Protein AF-A0A4Y2QZX9-F1 (afdb_monomer)

Organism: Araneus ventricosus (NCBI:txid182803)

Nearest PDB structures (foldseek):
  4zm8-assembly2_D  TM=4.250E-01  e=2.830E+00  Ixodes scapularis
  3qrd-assembly3_A-2  TM=2.961E-01  e=1.313E+00  Homo sapiens
  4zm8-assembly2_C  TM=2.478E-01  e=4.723E+00  Ixodes scapularis

Mean predicted aligned error: 15.15 Å

Structure (mmCIF, N/CA/C/O backbone):
data_AF-A0A4Y2QZX9-F1
#
_entry.id   AF-A0A4Y2QZX9-F1
#
loop_
_atom_site.group_PDB
_atom_site.id
_atom_site.type_symbol
_atom_site.label_atom_id
_atom_site.label_alt_id
_atom_site.label_comp_id
_atom_site.label_asym_id
_atom_site.label_entity_id
_atom_site.label_seq_id
_atom_site.pdbx_PDB_ins_code
_atom_site.Cartn_x
_atom_site.Cartn_y
_atom_site.Cartn_z
_atom_site.occupancy
_atom_site.B_iso_or_equiv
_atom_site.auth_seq_id
_atom_site.auth_comp_id
_atom_site.auth_asym_id
_atom_site.auth_atom_id
_atom_site.pdbx_PDB_model_num
ATOM 1 N N . MET A 1 1 ? -1.159 10.372 12.263 1.00 34.66 1 MET A N 1
ATOM 2 C CA . MET A 1 1 ? -0.799 8.984 11.913 1.00 34.66 1 MET A CA 1
ATOM 3 C C . MET A 1 1 ? 0.582 9.082 11.306 1.00 34.66 1 MET A C 1
ATOM 5 O O . MET A 1 1 ? 0.730 9.866 10.383 1.00 34.66 1 MET A O 1
ATOM 9 N N . CYS A 1 2 ? 1.586 8.447 11.901 1.00 48.59 2 CYS A N 1
ATOM 10 C CA . CYS A 1 2 ? 2.947 8.436 11.364 1.00 48.59 2 CYS A CA 1
ATOM 11 C C . CYS A 1 2 ? 3.195 7.030 10.838 1.00 48.59 2 CYS A C 1
ATOM 13 O O . CYS A 1 2 ? 3.068 6.084 11.614 1.00 48.59 2 CYS A O 1
ATOM 15 N N . GLY A 1 3 ? 3.491 6.921 9.543 1.00 52.56 3 GLY A N 1
ATOM 16 C CA . GLY A 1 3 ? 4.151 5.744 8.991 1.00 52.56 3 GLY A CA 1
ATOM 17 C C . GLY A 1 3 ? 5.563 5.635 9.561 1.00 52.56 3 GLY A C 1
ATOM 18 O O . GLY A 1 3 ? 6.109 6.620 10.071 1.00 52.56 3 GLY A O 1
ATOM 19 N N . GLU A 1 4 ? 6.115 4.431 9.516 1.00 61.88 4 GLU A N 1
ATOM 20 C CA . GLU A 1 4 ? 7.462 4.073 9.962 1.00 61.88 4 GLU A CA 1
ATOM 21 C C . GLU A 1 4 ? 8.517 4.756 9.074 1.00 61.88 4 GLU A C 1
ATOM 23 O O . GLU A 1 4 ? 9.177 4.139 8.256 1.00 61.88 4 GLU A O 1
ATOM 28 N N . ALA A 1 5 ? 8.647 6.076 9.193 1.00 59.78 5 ALA A N 1
ATOM 29 C CA . ALA A 1 5 ? 9.661 6.867 8.497 1.00 59.78 5 ALA A CA 1
ATOM 30 C C . ALA A 1 5 ? 10.994 6.905 9.265 1.00 59.78 5 ALA A C 1
ATOM 32 O O . ALA A 1 5 ? 11.881 7.688 8.936 1.00 59.78 5 ALA A O 1
ATOM 33 N N . ALA A 1 6 ? 11.113 6.122 10.337 1.00 59.81 6 ALA A N 1
ATOM 34 C CA . ALA A 1 6 ? 12.291 6.111 11.179 1.00 59.81 6 ALA A CA 1
ATOM 35 C C . ALA A 1 6 ? 13.171 4.924 10.785 1.00 59.81 6 ALA A C 1
ATOM 37 O O . ALA A 1 6 ? 12.849 3.790 11.122 1.00 59.81 6 ALA A O 1
ATOM 38 N N . ASP A 1 7 ? 14.285 5.257 10.130 1.00 64.88 7 ASP A N 1
ATOM 39 C CA . ASP A 1 7 ? 15.471 4.417 9.919 1.00 64.88 7 ASP A CA 1
ATOM 40 C C . ASP A 1 7 ? 15.516 3.602 8.614 1.00 64.88 7 ASP A C 1
ATOM 42 O O . ASP A 1 7 ? 15.680 2.385 8.612 1.00 64.88 7 ASP A O 1
ATOM 46 N N . VAL A 1 8 ? 15.400 4.290 7.471 1.00 73.00 8 VAL A N 1
ATOM 47 C CA . VAL A 1 8 ? 15.762 3.709 6.168 1.00 73.00 8 VAL A CA 1
ATOM 48 C C . VAL A 1 8 ? 17.070 4.335 5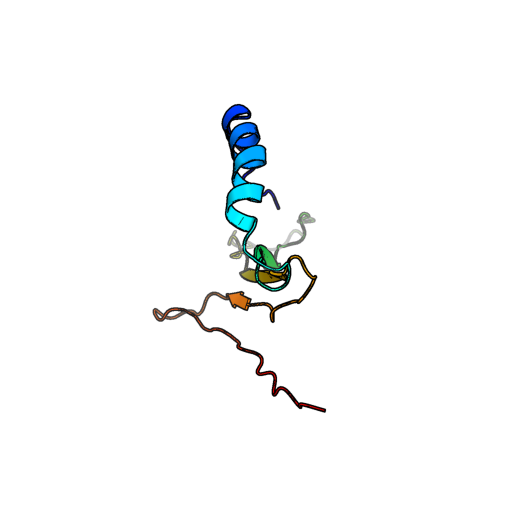.688 1.00 73.00 8 VAL A C 1
ATOM 50 O O . VAL A 1 8 ? 17.164 5.555 5.553 1.00 73.00 8 VAL A O 1
ATOM 53 N N . ASP A 1 9 ? 18.074 3.494 5.440 1.00 84.94 9 ASP A N 1
ATOM 54 C CA . ASP A 1 9 ? 19.362 3.886 4.863 1.00 84.94 9 ASP A CA 1
ATOM 55 C C . ASP A 1 9 ? 19.152 4.469 3.449 1.00 84.94 9 ASP A C 1
ATOM 57 O O . ASP A 1 9 ? 18.580 3.789 2.590 1.00 84.94 9 ASP A O 1
ATOM 61 N N . PRO A 1 10 ? 19.591 5.711 3.170 1.00 84.81 10 PRO A N 1
ATOM 62 C CA . PRO A 1 10 ? 19.462 6.313 1.845 1.00 84.81 10 PRO A CA 1
ATOM 63 C C . PRO A 1 10 ? 20.095 5.478 0.727 1.00 84.81 10 PRO A C 1
ATOM 65 O O . PRO A 1 10 ? 19.531 5.415 -0.363 1.00 84.81 10 PRO A O 1
ATOM 68 N N . SER A 1 11 ? 21.209 4.793 1.000 1.00 86.25 11 SER A N 1
ATOM 69 C CA . SER A 1 11 ? 21.876 3.949 -0.002 1.00 86.25 11 SER A CA 1
ATOM 70 C C . SER A 1 11 ? 21.024 2.735 -0.382 1.00 86.25 11 SER A C 1
ATOM 72 O O . SER A 1 11 ? 20.891 2.399 -1.556 1.00 86.25 11 SER A O 1
ATOM 74 N N . LEU A 1 12 ? 20.323 2.151 0.594 1.00 87.12 12 LEU A N 1
ATOM 75 C CA . LEU A 1 12 ? 19.358 1.084 0.357 1.00 87.12 12 LEU A CA 1
ATOM 76 C C . LEU A 1 12 ? 18.188 1.580 -0.511 1.00 87.12 12 LEU A C 1
ATOM 78 O O . LEU A 1 12 ? 17.726 0.858 -1.392 1.00 87.12 12 LEU A O 1
ATOM 82 N N . CYS A 1 13 ? 17.712 2.811 -0.296 1.00 87.06 13 CYS A N 1
ATOM 83 C CA . CYS A 1 13 ? 16.668 3.411 -1.134 1.00 87.06 13 CYS A CA 1
ATOM 84 C C . CYS A 1 13 ? 17.107 3.588 -2.593 1.00 87.06 13 CYS A C 1
ATOM 86 O O . CYS A 1 13 ? 16.286 3.390 -3.490 1.00 87.06 13 CYS A O 1
ATOM 88 N N . GLU A 1 14 ? 18.355 3.990 -2.834 1.00 90.75 14 GLU A N 1
ATOM 89 C CA . GLU A 1 14 ? 18.919 4.139 -4.183 1.00 90.75 14 GLU A CA 1
ATOM 90 C C . GLU A 1 14 ? 19.027 2.774 -4.880 1.00 90.75 14 GLU A C 1
ATOM 92 O O . GLU A 1 14 ? 18.499 2.604 -5.981 1.00 90.75 14 GLU A O 1
ATOM 97 N N . ASP A 1 15 ? 19.559 1.762 -4.191 1.00 93.75 15 ASP A N 1
ATOM 98 C CA . ASP A 1 15 ? 19.653 0.393 -4.711 1.00 93.75 15 ASP A CA 1
ATOM 99 C C . ASP A 1 15 ? 18.280 -0.173 -5.117 1.00 93.75 15 ASP A C 1
ATOM 101 O O . ASP A 1 15 ? 18.124 -0.811 -6.164 1.00 93.75 15 ASP A O 1
ATOM 105 N N . TRP A 1 16 ? 17.248 0.042 -4.294 1.00 93.06 16 TRP A N 1
ATOM 106 C CA . TRP A 1 16 ? 15.899 -0.436 -4.606 1.00 93.06 16 TRP A CA 1
ATOM 107 C C . TRP A 1 16 ? 15.233 0.343 -5.740 1.00 93.06 16 TRP A C 1
ATOM 109 O O . TRP A 1 16 ? 14.436 -0.254 -6.467 1.00 93.06 16 TRP A O 1
ATOM 119 N N . GLN A 1 17 ? 15.568 1.620 -5.942 1.00 92.31 17 GLN A N 1
ATOM 120 C CA . GLN A 1 17 ? 15.066 2.393 -7.083 1.00 92.31 17 GLN A CA 1
ATOM 121 C C . GLN A 1 17 ? 15.542 1.818 -8.421 1.00 92.31 17 GLN A C 1
ATOM 123 O O . GLN A 1 17 ? 14.765 1.793 -9.374 1.00 92.31 17 GLN A O 1
ATOM 128 N N . GLU A 1 18 ? 16.769 1.295 -8.490 1.00 93.38 18 GLU A N 1
ATOM 129 C CA . GLU A 1 18 ? 17.279 0.640 -9.700 1.00 93.38 18 GLU A CA 1
ATOM 130 C C . GLU A 1 18 ? 16.758 -0.797 -9.857 1.00 93.38 18 GLU A C 1
ATOM 132 O O . GLU A 1 18 ? 16.431 -1.240 -10.962 1.00 93.38 18 GLU A O 1
ATOM 137 N N . ARG A 1 19 ? 16.648 -1.546 -8.753 1.00 95.12 19 ARG A N 1
ATOM 138 C CA . ARG A 1 19 ? 16.284 -2.974 -8.786 1.00 95.12 19 ARG A CA 1
ATOM 139 C C . ARG A 1 19 ? 14.793 -3.227 -8.979 1.00 95.12 19 ARG A C 1
ATOM 141 O O . ARG A 1 19 ? 14.428 -4.209 -9.625 1.00 95.12 19 ARG A O 1
ATOM 148 N N . LEU A 1 20 ? 13.930 -2.386 -8.411 1.00 93.75 20 LEU A N 1
ATOM 149 C CA . LEU A 1 20 ? 12.485 -2.613 -8.424 1.00 93.75 20 LEU A CA 1
ATOM 150 C C . LEU A 1 20 ? 11.900 -2.635 -9.851 1.00 93.75 20 LEU A C 1
ATOM 152 O O . LEU A 1 20 ? 11.178 -3.585 -10.154 1.00 93.75 20 LEU A O 1
ATOM 156 N N . PRO A 1 21 ? 12.246 -1.708 -10.770 1.00 94.19 21 PRO A N 1
ATOM 157 C CA . PRO A 1 21 ? 11.782 -1.783 -12.156 1.00 94.19 21 PRO A CA 1
ATOM 158 C C . PRO A 1 21 ? 12.196 -3.078 -12.867 1.00 94.19 21 PRO A C 1
ATOM 160 O O . PRO A 1 21 ? 11.407 -3.635 -13.624 1.00 94.19 21 PRO A O 1
ATOM 163 N N . LEU A 1 22 ? 13.401 -3.596 -12.593 1.00 95.94 22 LEU A N 1
ATOM 164 C CA . LEU A 1 22 ? 13.891 -4.845 -13.190 1.00 95.94 22 LEU A CA 1
ATOM 165 C C . LEU A 1 22 ? 13.088 -6.062 -12.714 1.00 95.94 22 LEU A C 1
ATOM 167 O O . LEU A 1 22 ? 12.795 -6.953 -13.508 1.00 95.94 22 LEU A O 1
ATOM 171 N N . LEU A 1 23 ? 12.708 -6.091 -11.434 1.00 94.44 23 LEU A N 1
ATOM 172 C CA . LEU A 1 23 ? 11.856 -7.147 -10.875 1.00 94.44 23 LEU A CA 1
ATOM 173 C C . LEU A 1 23 ? 10.429 -7.098 -11.436 1.00 94.44 23 LEU A C 1
ATOM 175 O O . LEU A 1 23 ? 9.787 -8.138 -11.567 1.00 94.44 23 LEU A O 1
ATOM 179 N N . LEU A 1 24 ? 9.946 -5.900 -11.768 1.00 95.44 24 LEU A N 1
ATOM 180 C CA . LEU A 1 24 ? 8.593 -5.671 -12.270 1.00 95.44 24 LEU A CA 1
ATOM 181 C C . LEU A 1 24 ? 8.476 -5.763 -13.800 1.00 95.44 24 LEU A C 1
ATOM 183 O O . LEU A 1 24 ? 7.362 -5.818 -14.305 1.00 95.44 24 LEU A O 1
ATOM 187 N N . ALA A 1 25 ? 9.587 -5.835 -14.542 1.00 94.44 25 ALA A N 1
ATOM 188 C CA . ALA A 1 25 ? 9.624 -5.739 -16.009 1.00 94.44 25 ALA A CA 1
ATOM 189 C C . ALA A 1 25 ? 8.809 -6.806 -16.776 1.00 94.44 25 ALA A C 1
ATOM 191 O O . ALA A 1 25 ? 8.602 -6.660 -17.978 1.00 94.44 25 ALA A O 1
ATOM 192 N N . GLY A 1 26 ? 8.372 -7.879 -16.111 1.00 94.56 26 GLY A N 1
ATOM 193 C CA . GLY A 1 26 ? 7.543 -8.940 -16.694 1.00 94.56 26 GLY A CA 1
ATOM 194 C C . GLY A 1 26 ? 6.073 -8.923 -16.269 1.00 94.56 26 GLY A C 1
ATOM 195 O O . GLY A 1 26 ? 5.353 -9.848 -16.631 1.00 94.56 26 GLY A O 1
ATOM 196 N N . TYR A 1 27 ? 5.649 -7.932 -15.484 1.00 95.81 27 TYR A N 1
ATOM 197 C CA . TYR A 1 27 ? 4.283 -7.819 -14.981 1.00 95.81 27 TYR A CA 1
ATOM 198 C C . TYR A 1 27 ? 3.572 -6.643 -15.640 1.00 95.81 27 TYR A C 1
ATOM 200 O O . TYR A 1 27 ? 4.133 -5.549 -15.749 1.00 95.81 27 TYR A O 1
ATOM 208 N N . ASP A 1 28 ? 2.318 -6.856 -16.027 1.00 96.19 28 ASP A N 1
ATOM 209 C CA . ASP A 1 28 ? 1.463 -5.762 -16.461 1.00 96.19 28 ASP A CA 1
ATOM 210 C C . ASP A 1 28 ? 1.054 -4.909 -15.255 1.00 96.19 28 ASP A C 1
ATOM 212 O O . ASP A 1 28 ? 1.032 -5.359 -14.107 1.00 96.19 28 ASP A O 1
ATOM 216 N N . GLY A 1 29 ? 0.683 -3.649 -15.498 1.00 93.69 29 GLY A N 1
ATOM 217 C CA . GLY A 1 29 ? 0.235 -2.754 -14.425 1.00 93.69 29 GLY A CA 1
ATOM 218 C C . GLY A 1 29 ? -1.000 -3.268 -13.668 1.00 93.69 29 GLY A C 1
ATOM 219 O O . GLY A 1 29 ? -1.253 -2.841 -12.541 1.00 93.69 29 GLY A O 1
ATOM 220 N N . GLU A 1 30 ? -1.761 -4.186 -14.266 1.00 96.19 30 GLU A N 1
ATOM 221 C CA . GLU A 1 30 ? -2.892 -4.872 -13.635 1.00 96.19 30 GLU A CA 1
ATOM 222 C C . GLU A 1 30 ? -2.447 -5.892 -12.575 1.00 96.19 30 GLU A C 1
ATOM 224 O O . GLU A 1 30 ? -3.186 -6.113 -11.622 1.00 96.19 30 GLU A O 1
ATOM 229 N N . ASP A 1 31 ? -1.232 -6.440 -12.682 1.00 95.69 31 ASP A N 1
ATOM 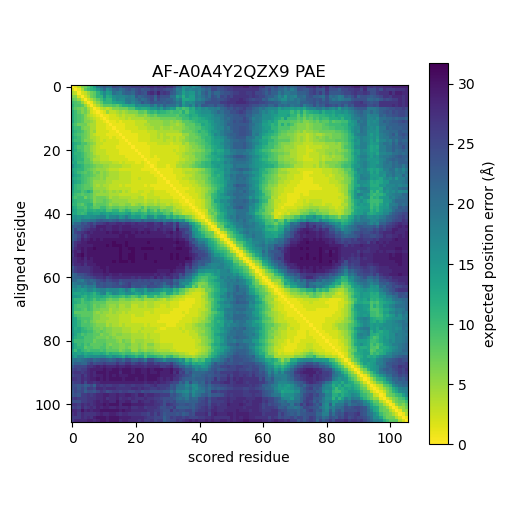230 C CA . ASP A 1 31 ? -0.691 -7.469 -11.782 1.00 95.69 31 ASP A CA 1
ATOM 231 C C . ASP A 1 31 ? 0.169 -6.895 -10.642 1.00 95.69 31 ASP A C 1
ATOM 233 O O . ASP A 1 31 ? 0.518 -7.597 -9.689 1.00 95.69 31 ASP A O 1
ATOM 237 N N . ILE A 1 32 ? 0.520 -5.610 -10.715 1.00 96.44 32 ILE A N 1
ATOM 238 C CA . ILE A 1 32 ? 1.357 -4.933 -9.719 1.00 96.44 32 ILE A CA 1
ATOM 239 C C . ILE A 1 32 ? 0.451 -4.222 -8.721 1.00 96.44 32 ILE A C 1
ATOM 241 O O . ILE A 1 32 ? -0.126 -3.190 -9.046 1.00 96.44 32 ILE A O 1
ATOM 245 N N . PHE A 1 33 ? 0.354 -4.727 -7.492 1.00 95.62 33 PHE A N 1
ATOM 246 C CA . PHE A 1 33 ? -0.479 -4.132 -6.443 1.00 95.62 33 PHE A CA 1
ATOM 247 C C . PHE A 1 33 ? 0.344 -3.493 -5.328 1.00 95.62 33 PHE A C 1
ATOM 249 O O . PHE A 1 33 ? 1.321 -4.065 -4.849 1.00 95.62 33 PHE A O 1
ATOM 256 N N . ASN A 1 34 ? -0.119 -2.335 -4.860 1.00 94.94 34 ASN A N 1
ATOM 257 C CA . ASN A 1 34 ? 0.283 -1.768 -3.579 1.00 94.94 34 ASN A CA 1
ATOM 258 C C . ASN A 1 34 ? -0.834 -1.973 -2.548 1.00 94.94 34 ASN A C 1
ATOM 260 O O . ASN A 1 34 ? -2.017 -1.872 -2.881 1.00 94.94 34 ASN A O 1
ATOM 264 N N . MET A 1 35 ? -0.460 -2.208 -1.292 1.00 95.31 35 MET A N 1
ATOM 265 C CA . MET A 1 35 ? -1.383 -2.376 -0.176 1.00 95.31 35 MET A CA 1
ATOM 266 C C . MET A 1 35 ? -0.924 -1.524 1.002 1.00 95.31 35 MET A C 1
ATOM 268 O O . MET A 1 35 ? 0.245 -1.557 1.369 1.00 95.31 35 MET A O 1
ATOM 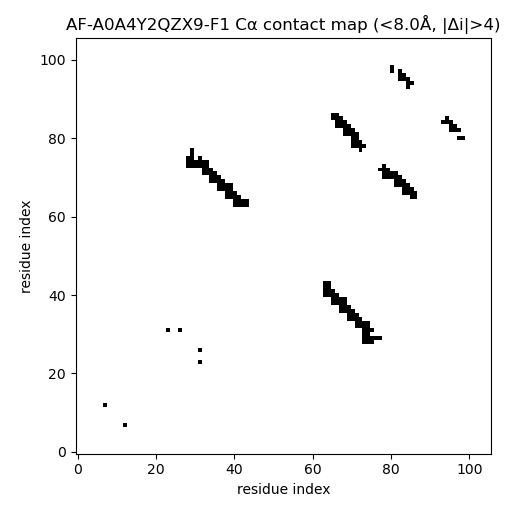272 N N . ASP A 1 36 ? -1.852 -0.790 1.605 1.00 93.81 36 ASP A N 1
ATOM 273 C CA . ASP A 1 36 ? -1.574 0.018 2.791 1.00 93.81 36 ASP A CA 1
ATOM 274 C C . ASP A 1 36 ? -2.688 -0.123 3.832 1.00 93.81 36 ASP A C 1
ATOM 276 O O . ASP A 1 36 ? -3.845 -0.422 3.507 1.00 93.81 36 ASP A O 1
ATOM 280 N N . GLU A 1 37 ? -2.335 0.069 5.100 1.00 91.06 37 GLU A N 1
ATOM 281 C CA . GLU A 1 37 ? -3.230 -0.052 6.245 1.00 91.06 37 GLU A CA 1
ATOM 282 C C . GLU A 1 37 ? -3.440 1.299 6.932 1.00 91.06 37 GLU A C 1
ATOM 284 O O . GLU A 1 37 ? -2.515 1.937 7.429 1.00 91.06 37 GLU A O 1
ATOM 289 N N . THR A 1 38 ? -4.700 1.704 7.073 1.00 88.06 38 THR A N 1
ATOM 290 C CA . THR A 1 38 ? -5.078 2.874 7.861 1.00 88.06 38 THR A CA 1
ATOM 291 C C . THR A 1 38 ? -5.825 2.460 9.126 1.00 88.06 38 THR A C 1
ATOM 293 O O . THR A 1 38 ? -6.780 1.682 9.105 1.00 88.06 38 THR A O 1
ATOM 296 N N . ALA A 1 39 ? -5.388 2.976 10.272 1.00 87.00 39 ALA A N 1
ATOM 297 C CA . ALA A 1 39 ? -6.058 2.773 11.550 1.00 87.00 39 ALA A CA 1
ATOM 298 C C . ALA A 1 39 ? -7.098 3.871 11.811 1.00 87.00 39 ALA A C 1
ATOM 300 O O . ALA A 1 39 ? -6.746 5.026 12.055 1.00 87.00 39 ALA A O 1
ATOM 301 N N . LEU A 1 40 ? -8.377 3.502 11.863 1.00 83.06 40 LEU A N 1
ATOM 302 C CA . LEU A 1 40 ? -9.439 4.409 12.277 1.00 83.06 40 LEU A CA 1
ATOM 303 C C . LEU A 1 40 ? -9.706 4.250 13.778 1.00 83.06 40 LEU A C 1
ATOM 305 O O . LEU A 1 40 ? -10.076 3.181 14.271 1.00 83.06 40 LEU A O 1
ATOM 309 N N . PHE A 1 41 ? -9.495 5.342 14.511 1.00 75.88 41 PHE A N 1
ATOM 310 C CA . PHE A 1 41 ? -9.764 5.430 15.941 1.00 75.88 41 PHE A CA 1
ATOM 311 C C . PHE A 1 41 ? -11.124 6.078 16.164 1.00 75.88 41 PHE A C 1
ATOM 313 O O . PHE A 1 41 ? -11.343 7.216 15.750 1.00 75.88 41 PHE A O 1
ATOM 320 N N . PHE A 1 42 ? -12.011 5.390 16.872 1.00 67.00 42 PHE A N 1
ATOM 321 C CA . PHE A 1 42 ? -13.282 5.957 17.306 1.00 67.00 42 PHE A CA 1
ATOM 322 C C . PHE A 1 42 ? -13.388 5.897 18.833 1.00 67.00 42 PHE A C 1
ATOM 324 O O . PHE A 1 42 ? -12.717 5.100 19.486 1.00 67.00 42 PHE A O 1
ATOM 331 N N . ARG A 1 43 ? -14.159 6.822 19.421 1.00 62.09 43 ARG A N 1
ATOM 332 C CA . ARG A 1 43 ? -14.138 7.146 20.866 1.00 62.09 43 ARG A CA 1
ATOM 333 C C . ARG A 1 43 ? -12.817 7.744 21.378 1.00 62.09 43 ARG A C 1
ATOM 335 O O . ARG A 1 43 ? -12.506 7.646 22.563 1.00 62.09 43 ARG A O 1
ATOM 342 N N . ALA A 1 44 ? -12.038 8.400 20.518 1.00 56.94 44 ALA A N 1
ATOM 343 C CA . ALA A 1 44 ? -11.024 9.332 21.001 1.00 56.94 44 ALA A CA 1
ATOM 344 C C . ALA A 1 44 ? -11.756 10.514 21.661 1.00 56.94 44 ALA A C 1
ATOM 346 O O . ALA A 1 44 ? -12.447 11.260 20.973 1.00 56.94 44 ALA A O 1
ATOM 347 N N . LEU A 1 45 ? -11.680 10.635 22.991 1.00 56.59 45 LEU A N 1
ATOM 348 C CA . LEU A 1 45 ? -12.260 11.765 23.725 1.00 56.59 45 LEU A CA 1
ATOM 349 C C . LEU A 1 45 ? -11.823 13.102 23.093 1.00 56.59 45 LEU A C 1
ATOM 351 O O . LEU A 1 45 ? -10.681 13.198 22.628 1.00 56.59 45 LEU A O 1
ATOM 355 N N . PRO A 1 46 ? -12.669 14.149 23.126 1.00 51.25 46 PRO A N 1
ATOM 356 C CA . PRO A 1 46 ? -12.221 15.502 22.837 1.00 51.25 46 PRO A CA 1
ATOM 357 C C . PRO A 1 46 ? -11.043 15.833 23.754 1.00 51.25 46 PRO A C 1
ATOM 359 O O . PRO A 1 46 ? -11.131 15.687 24.974 1.00 51.25 46 PRO A O 1
ATOM 362 N N . ILE A 1 47 ? -9.930 16.279 23.173 1.00 52.03 47 ILE A N 1
ATOM 363 C CA . ILE A 1 47 ? -8.781 16.821 23.906 1.00 52.03 47 ILE A CA 1
ATOM 364 C C . ILE A 1 47 ? -9.206 18.193 24.450 1.00 52.03 47 ILE A C 1
ATOM 366 O O . ILE A 1 47 ? -8.855 19.221 23.886 1.00 52.03 47 ILE A O 1
ATOM 370 N N . LYS A 1 48 ? -10.085 18.205 25.454 1.00 47.53 48 LYS A N 1
ATOM 371 C CA . LYS A 1 48 ? -10.469 19.349 26.292 1.00 47.53 48 LYS A CA 1
ATOM 372 C C . LYS A 1 48 ? -11.438 18.832 27.355 1.00 47.53 48 LYS A C 1
ATOM 374 O O . LYS A 1 48 ? -12.652 18.865 27.178 1.00 47.53 48 LYS A O 1
ATOM 379 N N . SER A 1 49 ? -10.905 18.362 28.481 1.00 42.78 49 SER A N 1
ATOM 380 C CA . SER A 1 49 ? -11.681 18.360 29.719 1.00 42.78 49 SER A CA 1
ATOM 381 C C . SER A 1 49 ? -11.819 19.818 30.159 1.00 42.78 49 SER A C 1
ATOM 383 O O . SER A 1 49 ? -10.954 20.358 30.847 1.00 42.78 49 SER A O 1
ATOM 385 N N . MET A 1 50 ? -12.875 20.491 29.708 1.00 44.00 50 MET A N 1
ATOM 386 C CA . MET A 1 50 ? -13.390 21.629 30.461 1.00 44.00 50 MET A CA 1
ATOM 387 C C . MET A 1 50 ? -13.878 21.051 31.786 1.00 44.00 50 MET A C 1
ATOM 389 O O . MET A 1 50 ? -14.807 20.248 31.813 1.00 44.00 50 MET A O 1
ATOM 393 N N . ILE A 1 51 ? -13.154 21.379 32.851 1.00 50.16 51 ILE A N 1
ATOM 394 C CA . ILE A 1 51 ? -13.455 21.005 34.228 1.00 50.16 51 ILE A CA 1
ATOM 395 C C . ILE A 1 51 ? -14.907 21.390 34.511 1.00 50.16 51 ILE A C 1
ATOM 397 O O . ILE A 1 51 ? -15.253 22.569 34.449 1.00 50.16 51 ILE A O 1
ATOM 401 N N . GLN A 1 52 ? -15.743 20.411 34.843 1.00 38.34 52 GLN A N 1
ATOM 402 C CA . GLN A 1 52 ? -17.008 20.670 35.510 1.00 38.34 52 GLN A CA 1
ATOM 403 C C . GLN A 1 52 ? -16.937 19.982 36.870 1.00 38.34 52 GLN A C 1
ATOM 405 O O . GLN A 1 52 ? -16.851 18.761 36.973 1.00 38.34 52 GLN A O 1
ATOM 410 N N . ASN A 1 53 ? -16.845 20.813 37.905 1.00 46.31 53 ASN A N 1
ATOM 411 C CA . ASN A 1 53 ? -16.802 20.409 39.300 1.00 46.31 53 ASN A CA 1
ATOM 412 C C . ASN A 1 53 ? -18.116 19.714 39.676 1.00 46.31 53 ASN A C 1
ATOM 414 O O . ASN A 1 53 ? -19.100 20.402 39.921 1.00 46.31 53 ASN A O 1
ATOM 418 N N . SER A 1 54 ? -18.121 18.384 39.741 1.00 40.28 54 SER A N 1
ATOM 419 C CA . SER A 1 54 ? -18.980 17.612 40.648 1.00 40.28 54 SER A CA 1
ATOM 420 C C . SER A 1 54 ? -18.658 16.121 40.529 1.00 40.28 54 SER A C 1
ATOM 422 O O . SER A 1 54 ? -18.873 15.529 39.476 1.00 40.28 54 SER A O 1
ATOM 424 N N . GLU A 1 55 ? -18.200 15.560 41.648 1.00 39.94 55 GLU A N 1
ATOM 425 C CA . GLU A 1 55 ? -18.133 14.130 41.977 1.00 39.94 55 GLU A C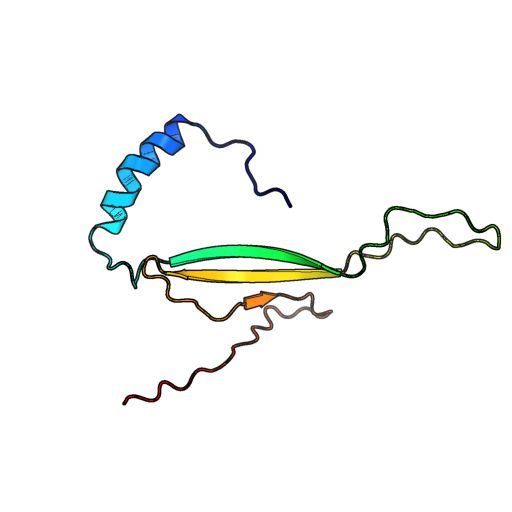A 1
ATOM 426 C C . GLU A 1 55 ? -17.059 13.291 41.266 1.00 39.94 55 GLU A C 1
ATOM 428 O O . GLU A 1 55 ? -16.787 13.406 40.077 1.00 39.94 55 GLU A O 1
ATOM 433 N N . GLU A 1 56 ? -16.399 12.455 42.069 1.00 45.94 56 GLU A N 1
ATOM 434 C CA . GLU A 1 56 ? -15.253 11.600 41.757 1.00 45.94 56 GLU A CA 1
ATOM 435 C C . GLU A 1 56 ? -15.428 10.769 40.472 1.00 45.94 56 GLU A C 1
ATOM 437 O O . GLU A 1 56 ? -15.787 9.588 40.488 1.00 45.94 56 GLU A O 1
ATOM 442 N N . ALA A 1 57 ? -15.090 11.354 39.325 1.00 46.62 57 ALA A N 1
ATOM 443 C CA . ALA A 1 57 ? -14.942 10.620 38.082 1.00 46.62 57 ALA A CA 1
ATOM 444 C C . ALA A 1 57 ? -13.635 9.819 38.147 1.00 46.62 57 ALA A C 1
ATOM 446 O O . ALA A 1 57 ? -12.556 10.297 37.789 1.00 46.62 57 ALA A O 1
ATOM 447 N N . ARG A 1 58 ? -13.738 8.585 38.653 1.00 47.25 58 ARG A N 1
ATOM 448 C CA . ARG A 1 58 ? -12.674 7.572 38.649 1.00 47.25 58 ARG A CA 1
ATOM 449 C C . ARG A 1 58 ? -11.976 7.579 37.288 1.00 47.25 58 ARG A C 1
ATOM 451 O O . ARG A 1 58 ? -12.600 7.282 36.271 1.00 47.25 58 ARG A O 1
ATOM 458 N N . GLY A 1 59 ? -10.692 7.938 37.286 1.00 46.19 59 GLY A N 1
ATOM 459 C CA . GLY A 1 59 ? -9.840 8.109 36.108 1.00 46.19 59 GLY A CA 1
ATOM 460 C C . GLY A 1 59 ? -9.616 6.821 35.312 1.00 46.19 59 GLY A C 1
ATOM 461 O O . GLY A 1 59 ? -8.521 6.265 35.296 1.00 46.19 59 GLY A O 1
ATOM 462 N N . GLY A 1 60 ? -10.652 6.336 34.634 1.00 52.44 60 GLY A N 1
ATOM 463 C CA . GLY A 1 60 ? -10.563 5.242 33.681 1.00 52.44 60 GLY A CA 1
ATOM 464 C C . GLY A 1 60 ? -10.118 5.773 32.325 1.00 52.44 60 GLY A C 1
ATOM 465 O O . GLY A 1 60 ? -10.870 6.469 31.645 1.00 52.44 60 GLY A O 1
ATOM 466 N N . LYS A 1 61 ? -8.903 5.424 31.895 1.00 56.62 61 LYS A N 1
ATOM 467 C CA . LYS A 1 61 ? -8.477 5.615 30.504 1.00 56.62 61 LYS A CA 1
ATOM 468 C C . LYS A 1 61 ? -9.377 4.751 29.619 1.00 56.62 61 LYS A C 1
ATOM 470 O O . LYS A 1 61 ? -9.182 3.541 29.546 1.00 56.62 61 LYS A O 1
ATOM 475 N N . ILE A 1 62 ? -10.374 5.361 28.977 1.00 56.94 62 ILE A N 1
ATOM 476 C CA . ILE A 1 62 ? -11.252 4.652 28.040 1.00 56.94 62 ILE A CA 1
ATOM 477 C C . ILE A 1 62 ? -10.358 4.058 26.939 1.00 56.94 62 ILE A C 1
ATOM 479 O O . ILE A 1 62 ? -9.566 4.798 26.338 1.00 56.94 62 ILE A O 1
ATOM 483 N N . PRO A 1 63 ? -10.414 2.737 26.690 1.00 58.62 63 PRO A N 1
ATOM 484 C CA . PRO A 1 63 ? -9.627 2.129 25.633 1.00 58.62 63 PRO A CA 1
ATOM 485 C C . PRO A 1 63 ? -10.034 2.755 24.300 1.00 58.62 63 PRO A C 1
ATOM 487 O O . PRO A 1 63 ? -11.210 2.776 23.945 1.00 58.62 63 PRO A O 1
ATOM 490 N N . LYS A 1 64 ? -9.051 3.285 23.565 1.00 63.94 64 LYS A N 1
ATOM 491 C CA . LYS A 1 64 ? -9.272 3.749 22.195 1.00 63.94 64 LYS A CA 1
ATOM 492 C C . LYS A 1 64 ? 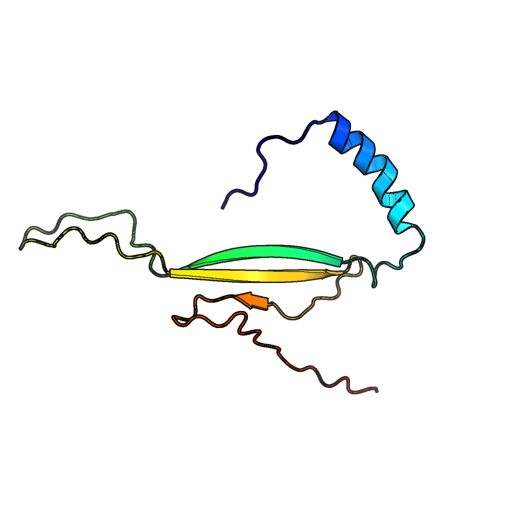-9.688 2.542 21.364 1.00 63.94 64 LYS A C 1
ATOM 494 O O . LYS A 1 64 ? -8.898 1.618 21.166 1.00 63.94 64 LYS A O 1
ATOM 499 N N . GLU A 1 65 ? -10.924 2.558 20.898 1.00 71.69 65 GLU A N 1
ATOM 500 C CA . GLU A 1 65 ? -11.427 1.575 19.959 1.00 71.69 65 GLU A CA 1
ATOM 501 C C . GLU A 1 65 ? -10.774 1.836 18.591 1.00 71.69 65 GLU A C 1
ATOM 503 O O . GLU A 1 65 ? -10.764 2.963 18.091 1.00 71.69 65 GLU A O 1
ATOM 508 N N . ARG A 1 66 ? -10.134 0.804 18.024 1.00 78.88 66 ARG A N 1
ATOM 509 C CA . ARG A 1 66 ? -9.363 0.878 16.774 1.00 78.88 66 ARG A CA 1
ATOM 510 C C . ARG A 1 66 ? -9.784 -0.255 15.849 1.00 78.88 66 ARG A C 1
ATOM 512 O O . ARG A 1 66 ? -9.615 -1.419 16.217 1.00 78.88 66 ARG A O 1
ATOM 519 N N . PHE A 1 67 ? -10.272 0.082 14.661 1.00 84.88 67 PHE A N 1
ATOM 520 C CA . PHE A 1 67 ? -10.274 -0.843 13.528 1.00 84.88 67 PHE A CA 1
ATOM 521 C C . PHE A 1 67 ? -9.174 -0.442 12.557 1.00 84.88 67 PHE A C 1
ATOM 523 O O . PHE A 1 67 ? -8.864 0.740 12.405 1.00 84.88 67 PHE A O 1
ATOM 530 N N . THR A 1 68 ? -8.580 -1.439 11.919 1.00 87.31 68 THR A N 1
ATOM 531 C CA . THR A 1 68 ? -7.638 -1.245 10.822 1.00 87.31 68 THR A CA 1
ATOM 532 C C . THR A 1 68 ? -8.374 -1.534 9.523 1.00 87.31 68 THR A C 1
ATOM 534 O O . THR A 1 68 ? -9.096 -2.526 9.432 1.00 87.31 68 THR A O 1
ATOM 537 N N . ILE A 1 69 ? -8.229 -0.660 8.536 1.00 89.44 69 ILE A N 1
ATOM 538 C CA . ILE A 1 69 ? -8.740 -0.854 7.183 1.00 89.44 69 ILE A CA 1
ATOM 539 C C . ILE A 1 69 ? -7.531 -0.979 6.270 1.00 89.44 69 ILE A C 1
ATOM 541 O O . ILE A 1 69 ? -6.686 -0.090 6.279 1.00 89.44 69 ILE A O 1
ATOM 545 N N . SER A 1 70 ? -7.460 -2.041 5.477 1.00 92.69 70 SER A N 1
ATOM 546 C CA . SER A 1 70 ? -6.471 -2.143 4.413 1.00 92.69 70 SER A CA 1
ATOM 547 C C . SER A 1 70 ? -7.086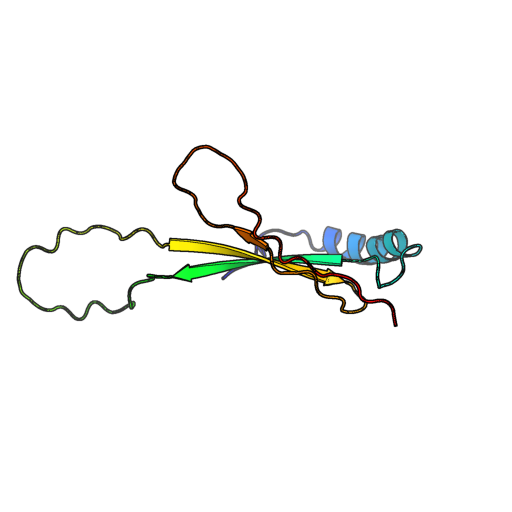 -1.846 3.051 1.00 92.69 70 SER A C 1
ATOM 549 O O . SER A 1 70 ? -8.180 -2.328 2.732 1.00 92.69 70 SER A O 1
ATOM 551 N N . PHE A 1 71 ? -6.367 -1.055 2.262 1.00 93.94 71 PHE A N 1
ATOM 552 C CA . PHE A 1 71 ? -6.652 -0.774 0.864 1.00 93.94 71 PHE A CA 1
ATOM 553 C C . PHE A 1 71 ? -5.596 -1.440 -0.005 1.00 93.94 71 PHE A C 1
ATOM 555 O O . PHE A 1 71 ? -4.419 -1.399 0.330 1.00 93.94 71 PHE A O 1
ATOM 562 N N . CYS A 1 72 ? -6.019 -2.013 -1.128 1.00 96.06 72 CYS A N 1
ATOM 563 C CA . CYS A 1 72 ? -5.133 -2.614 -2.113 1.00 96.06 72 CYS A CA 1
ATOM 564 C C . CYS A 1 72 ? -5.525 -2.102 -3.506 1.00 96.06 72 CYS A C 1
ATOM 566 O O . CYS A 1 72 ? -6.714 -2.091 -3.849 1.00 96.06 72 CYS A O 1
ATOM 568 N N . VAL A 1 73 ? -4.547 -1.595 -4.259 1.00 97.06 73 VAL A N 1
ATOM 569 C CA . VAL A 1 73 ? -4.752 -0.926 -5.552 1.00 97.06 73 VAL A CA 1
ATOM 570 C C . VAL A 1 73 ? -3.663 -1.355 -6.532 1.00 97.06 73 VAL A C 1
ATOM 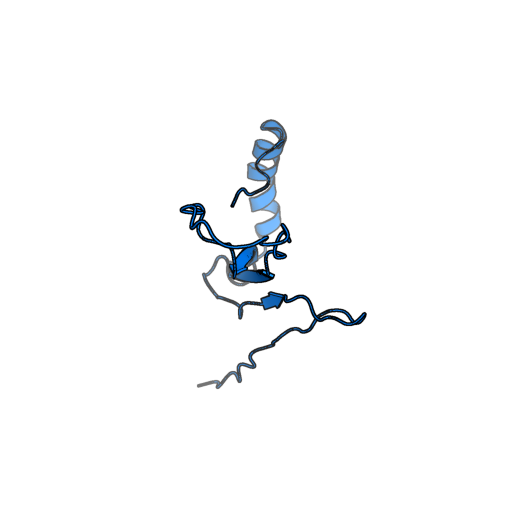572 O O . VAL A 1 73 ? -2.484 -1.319 -6.176 1.00 97.06 73 VAL A O 1
ATOM 575 N N . SER A 1 74 ? -4.045 -1.741 -7.749 1.00 97.19 74 SER A N 1
ATOM 576 C CA . SER A 1 74 ? -3.086 -2.055 -8.810 1.00 97.19 74 SER A CA 1
ATOM 577 C C . SER A 1 74 ? -2.438 -0.793 -9.384 1.00 97.19 74 SER A C 1
ATOM 579 O O . SER A 1 74 ? -2.977 0.311 -9.266 1.00 97.19 74 SER A O 1
ATOM 581 N N . ALA A 1 75 ? -1.302 -0.938 -10.061 1.00 95.06 75 ALA A N 1
ATOM 582 C CA . ALA A 1 75 ? -0.640 0.152 -10.771 1.00 95.06 75 ALA A CA 1
ATOM 583 C C . ALA A 1 75 ? -1.498 0.686 -11.937 1.00 95.06 75 ALA A C 1
ATOM 585 O O . ALA A 1 75 ? -1.408 1.866 -12.272 1.00 95.06 75 ALA A O 1
ATOM 586 N N . ALA A 1 76 ? -2.389 -0.143 -12.494 1.00 96.56 76 ALA A N 1
ATOM 587 C CA . ALA A 1 76 ? -3.423 0.265 -13.450 1.00 96.56 76 ALA A CA 1
ATOM 588 C C . ALA A 1 76 ? -4.627 0.982 -12.796 1.00 96.56 76 ALA A C 1
ATOM 590 O O . ALA A 1 76 ? -5.487 1.525 -13.492 1.00 96.56 76 ALA A O 1
ATOM 591 N N . GLY A 1 77 ? -4.700 1.015 -11.461 1.00 95.12 77 GLY A N 1
ATOM 592 C CA . GLY A 1 77 ? -5.743 1.704 -10.701 1.00 95.12 77 GLY A CA 1
ATOM 593 C C . GLY A 1 77 ? -6.968 0.852 -10.358 1.00 95.12 77 GLY A C 1
ATOM 594 O O . GLY A 1 77 ? -7.968 1.405 -9.882 1.00 95.12 77 GLY A O 1
ATOM 595 N N . GLU A 1 78 ? -6.917 -0.470 -10.557 1.00 96.25 78 GLU A N 1
ATOM 596 C CA . GLU A 1 78 ? -7.955 -1.385 -10.075 1.00 96.25 78 GLU A CA 1
ATOM 597 C C . GLU A 1 78 ? -7.936 -1.427 -8.545 1.00 96.25 78 GLU A C 1
ATOM 599 O O . GLU A 1 78 ? -6.883 -1.522 -7.923 1.00 96.25 78 GLU A O 1
ATOM 604 N N . LYS A 1 79 ? -9.114 -1.321 -7.924 1.00 95.00 79 LYS A N 1
ATOM 605 C CA . LYS A 1 79 ? -9.256 -1.232 -6.468 1.00 95.00 79 LYS A CA 1
ATOM 606 C C . LYS A 1 79 ? -9.927 -2.480 -5.938 1.00 95.00 79 LYS A C 1
ATOM 608 O O . LYS A 1 79 ? -11.094 -2.740 -6.250 1.00 95.00 79 LYS A O 1
ATOM 613 N N . GLU A 1 80 ? -9.221 -3.180 -5.066 1.00 94.62 80 GLU A N 1
ATOM 614 C CA . GLU A 1 80 ? -9.800 -4.275 -4.311 1.00 94.62 80 GLU A CA 1
ATOM 615 C C . GLU A 1 80 ? -10.741 -3.766 -3.221 1.00 94.62 80 GLU A C 1
ATOM 617 O O . GLU A 1 80 ? -10.719 -2.602 -2.797 1.00 94.62 80 GLU A O 1
ATOM 622 N N . LYS A 1 81 ? -11.616 -4.656 -2.753 1.00 94.38 81 LYS A N 1
ATOM 623 C CA . LYS A 1 81 ? -12.540 -4.307 -1.673 1.00 94.38 81 LYS A CA 1
ATOM 624 C C . LYS A 1 81 ? -11.769 -4.106 -0.369 1.00 94.38 81 LYS A C 1
ATOM 626 O O . LYS A 1 81 ? -10.997 -4.993 -0.006 1.00 94.38 81 LYS A O 1
ATOM 631 N N . PRO A 1 82 ? -12.017 -3.006 0.369 1.00 92.06 82 PRO A N 1
ATOM 632 C CA . PRO A 1 82 ? -11.301 -2.746 1.607 1.00 92.06 82 PRO A CA 1
ATOM 633 C C . PRO A 1 82 ? -11.477 -3.883 2.612 1.00 92.06 82 PRO A C 1
ATOM 635 O O . PRO A 1 82 ? -12.598 -4.337 2.869 1.00 92.06 82 PRO A O 1
ATOM 638 N N . LEU A 1 83 ? -10.367 -4.313 3.207 1.00 90.75 83 LEU A N 1
ATOM 639 C CA . LEU A 1 83 ? -10.370 -5.303 4.274 1.00 90.75 83 LEU A CA 1
ATOM 640 C C . LEU A 1 83 ? -10.489 -4.585 5.616 1.00 90.75 83 LEU A C 1
ATOM 642 O O . LEU A 1 83 ? -9.612 -3.810 5.979 1.00 90.75 83 LEU A O 1
ATOM 646 N N . VAL A 1 84 ? -11.549 -4.861 6.375 1.00 88.38 84 VAL A N 1
ATOM 647 C CA . VAL A 1 84 ? -11.737 -4.288 7.716 1.00 88.38 84 VAL A CA 1
ATOM 648 C C . VAL A 1 84 ? -11.370 -5.320 8.776 1.00 88.38 84 VAL A C 1
ATOM 650 O O . VAL A 1 84 ? -11.994 -6.376 8.864 1.00 88.38 84 VAL A O 1
ATOM 653 N N . ILE A 1 85 ? -10.387 -4.987 9.610 1.00 83.69 85 ILE A N 1
ATOM 654 C CA . ILE A 1 85 ? -9.938 -5.784 10.751 1.00 83.69 85 ILE A CA 1
ATOM 655 C C . ILE A 1 85 ? -10.394 -5.093 12.039 1.00 83.69 85 ILE A C 1
ATOM 657 O O . ILE A 1 85 ? -9.979 -3.977 12.361 1.00 83.69 85 ILE A O 1
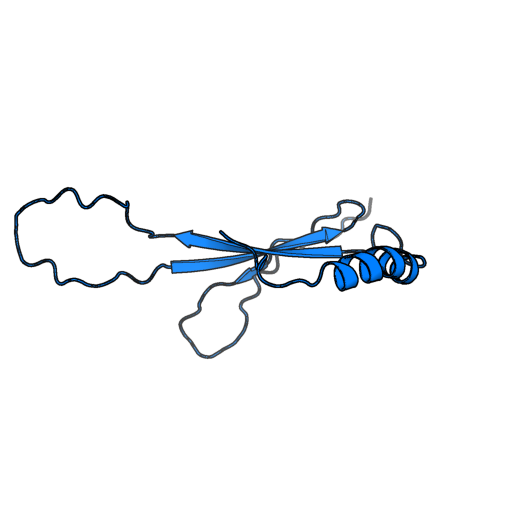ATOM 661 N N . TRP A 1 86 ? -11.232 -5.786 12.808 1.00 80.44 86 TRP A N 1
ATOM 662 C CA . TRP A 1 86 ? -11.737 -5.329 14.101 1.00 80.44 86 TRP A CA 1
ATOM 663 C C . TRP A 1 86 ? -11.417 -6.333 15.212 1.00 80.44 86 TRP A C 1
ATOM 665 O O . TRP A 1 86 ? -11.398 -7.544 14.981 1.00 80.44 86 TRP A O 1
ATOM 675 N N . ARG A 1 87 ? -11.190 -5.846 16.442 1.00 65.88 87 ARG A N 1
ATOM 676 C CA . ARG A 1 87 ? -10.999 -6.720 17.609 1.00 65.88 87 ARG A CA 1
ATOM 677 C C . ARG A 1 87 ? -12.300 -7.466 17.921 1.00 65.88 87 ARG A C 1
ATOM 679 O O . ARG A 1 87 ? -13.234 -6.893 18.471 1.00 65.88 87 ARG A O 1
ATOM 686 N N . CYS A 1 88 ? -12.343 -8.763 17.629 1.00 49.75 88 CYS A N 1
ATOM 687 C CA . CYS A 1 88 ? -13.385 -9.653 18.133 1.00 49.75 88 CYS A CA 1
ATOM 688 C C . CYS A 1 88 ? -12.964 -10.166 19.524 1.00 49.75 88 CYS A C 1
ATOM 690 O O . CYS A 1 88 ? -11.850 -10.655 19.685 1.00 49.75 88 CYS 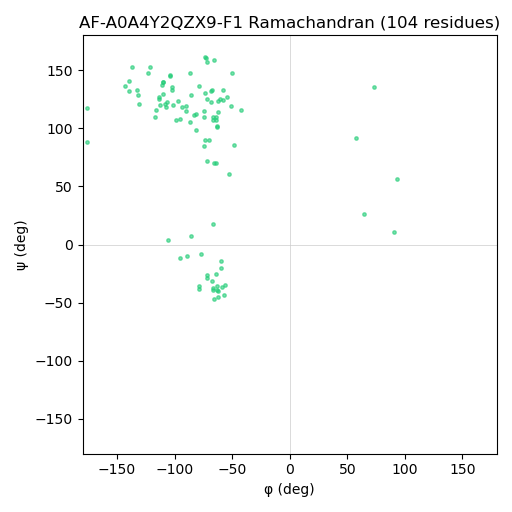A O 1
ATOM 692 N N . GLN A 1 89 ? -13.824 -10.055 20.543 1.00 40.94 89 GLN A N 1
ATOM 693 C CA . GLN A 1 89 ? -13.531 -10.420 21.946 1.00 40.94 89 GLN A CA 1
ATOM 694 C C . GLN A 1 89 ? -13.308 -11.929 22.212 1.00 40.94 89 GLN A C 1
ATOM 696 O O . GLN A 1 89 ? -13.363 -12.368 23.358 1.00 40.94 89 GLN A O 1
ATOM 701 N N . ARG A 1 90 ? -13.033 -12.762 21.206 1.00 35.53 90 ARG A N 1
ATOM 702 C CA . ARG A 1 90 ? -12.759 -14.190 21.415 1.00 35.53 90 ARG A CA 1
ATOM 703 C C . ARG A 1 90 ? -11.631 -14.683 20.522 1.00 35.53 90 ARG A C 1
ATOM 705 O O . ARG A 1 90 ? -11.551 -14.315 19.359 1.00 35.53 90 ARG A O 1
ATOM 712 N N . HIS A 1 91 ? -10.809 -15.550 21.109 1.00 37.97 91 HIS A N 1
ATOM 713 C CA . HIS A 1 91 ? -9.664 -16.286 20.568 1.00 37.97 91 HIS A CA 1
ATOM 714 C C . HIS A 1 91 ? -9.946 -17.087 19.273 1.00 37.97 91 HIS A C 1
ATOM 716 O O . HIS A 1 91 ? -9.802 -18.307 19.264 1.00 37.97 91 HIS A O 1
ATOM 722 N N . LYS A 1 92 ? -10.346 -16.440 18.172 1.00 42.03 92 LYS A N 1
ATOM 723 C CA . LYS A 1 92 ? -10.329 -17.010 16.815 1.00 42.03 92 LYS A CA 1
ATOM 724 C C . LYS A 1 92 ? -9.949 -15.927 15.793 1.00 42.03 92 LYS A C 1
ATOM 726 O O . LYS A 1 92 ? -10.432 -14.802 15.918 1.00 42.03 92 LYS A O 1
ATOM 731 N N . PRO A 1 93 ? -9.071 -16.229 14.820 1.00 43.94 93 PRO A N 1
ATOM 732 C CA . PRO A 1 93 ? -8.455 -15.212 13.982 1.00 43.94 93 PRO A CA 1
ATOM 733 C C . PRO A 1 93 ? -9.337 -14.886 12.760 1.00 43.94 93 PRO A C 1
ATOM 735 O O . PRO A 1 93 ? -10.040 -15.749 12.244 1.00 43.94 93 PRO A O 1
ATOM 738 N N . PHE A 1 94 ? -9.274 -13.625 12.325 1.00 43.44 94 PHE A N 1
ATOM 739 C CA . PHE A 1 94 ? -9.782 -13.069 11.060 1.00 43.44 94 PHE A CA 1
ATOM 740 C C . PHE A 1 94 ? -11.282 -13.244 10.748 1.00 43.44 94 PHE A C 1
ATOM 742 O O . PHE A 1 94 ? -11.703 -14.160 10.048 1.00 43.44 94 PHE A O 1
ATOM 749 N N . LEU A 1 95 ? -12.092 -12.256 11.142 1.00 43.56 95 LEU A N 1
ATOM 750 C CA . LEU A 1 95 ? -13.332 -11.952 10.420 1.00 43.56 95 LEU A CA 1
ATOM 751 C C . LEU A 1 95 ? -12.977 -11.087 9.204 1.00 43.56 95 LEU A C 1
ATOM 753 O O . LEU A 1 95 ? -12.769 -9.885 9.326 1.00 43.56 95 LEU A O 1
ATOM 757 N N . VAL A 1 96 ? -12.873 -11.723 8.037 1.00 50.03 96 VAL A N 1
ATOM 758 C CA . VAL A 1 96 ? -12.760 -11.061 6.731 1.00 50.03 96 VAL A CA 1
ATOM 759 C C . VAL A 1 96 ? -14.177 -10.779 6.233 1.00 50.03 96 VAL A C 1
ATOM 761 O O . VAL A 1 96 ? -14.870 -11.692 5.783 1.00 50.03 96 VAL A O 1
ATOM 764 N N . CYS A 1 97 ? -14.625 -9.526 6.272 1.00 45.88 97 CYS A N 1
ATOM 765 C CA . CYS A 1 97 ? -15.853 -9.130 5.581 1.00 45.88 97 CYS A CA 1
ATOM 766 C C . CYS A 1 97 ? -15.589 -9.064 4.066 1.00 45.88 97 CYS A C 1
ATOM 768 O O . CYS A 1 97 ? -15.267 -8.008 3.528 1.00 45.88 97 CYS A O 1
ATOM 770 N N . ARG A 1 98 ? -15.696 -10.201 3.363 1.00 42.53 98 ARG A N 1
ATOM 771 C CA . ARG A 1 98 ? -15.612 -10.243 1.894 1.00 42.53 98 ARG A CA 1
ATOM 772 C C . ARG A 1 98 ? -16.901 -9.686 1.297 1.00 42.53 98 ARG A C 1
ATOM 774 O O . ARG A 1 98 ? -17.935 -10.346 1.334 1.00 42.53 98 ARG A O 1
ATOM 781 N N . GLY A 1 99 ? -16.852 -8.510 0.679 1.00 39.88 99 GLY A N 1
ATOM 782 C CA . GLY A 1 99 ? -17.900 -8.149 -0.270 1.00 39.88 99 GLY A CA 1
ATOM 783 C C . GLY A 1 99 ? -17.766 -9.049 -1.503 1.00 39.88 99 GLY A C 1
ATOM 784 O O . GLY A 1 99 ? -16.736 -9.037 -2.167 1.00 39.88 99 GLY A O 1
ATOM 785 N N . THR A 1 100 ? -18.786 -9.799 -1.897 1.00 32.53 100 THR A N 1
ATOM 786 C CA . THR A 1 100 ? -18.760 -10.600 -3.136 1.00 32.53 100 THR A CA 1
ATOM 787 C C . THR A 1 100 ? -19.024 -9.707 -4.358 1.00 32.53 100 THR A C 1
ATOM 789 O O . THR A 1 100 ? -19.834 -8.782 -4.295 1.00 32.53 100 THR A O 1
ATOM 792 N N . ARG A 1 101 ? -18.272 -9.865 -5.458 1.00 38.06 101 ARG A N 1
ATOM 793 C CA . ARG A 1 101 ? -18.615 -9.274 -6.768 1.00 38.06 101 ARG A CA 1
ATOM 794 C C . ARG A 1 101 ? -18.870 -10.435 -7.719 1.00 38.06 101 ARG A C 1
ATOM 796 O O . ARG A 1 101 ? -17.969 -11.215 -7.995 1.00 38.06 101 ARG A O 1
ATOM 803 N N . THR A 1 102 ? -20.097 -10.557 -8.204 1.00 37.75 102 THR A N 1
ATOM 804 C CA . THR A 1 102 ? -20.409 -11.372 -9.378 1.00 37.75 102 THR A CA 1
ATOM 805 C C . THR A 1 102 ? -19.923 -10.610 -10.609 1.00 37.75 102 THR A C 1
ATOM 807 O O . THR A 1 102 ? -20.439 -9.524 -10.887 1.00 37.75 102 THR A O 1
ATOM 810 N N . LYS A 1 103 ? -18.930 -11.140 -11.334 1.00 34.41 103 LYS A N 1
ATOM 811 C CA . LYS A 1 103 ? -18.606 -10.665 -12.687 1.00 34.41 103 LYS A CA 1
ATOM 812 C C . LYS A 1 103 ? -19.814 -10.967 -13.582 1.00 34.41 103 LYS A C 1
ATOM 814 O O . LYS A 1 103 ? -20.059 -12.127 -13.899 1.00 34.41 103 LYS A O 1
ATOM 819 N N . LYS A 1 104 ? -20.581 -9.947 -13.976 1.00 39.44 104 LYS A N 1
ATOM 820 C CA . LYS A 1 104 ? -21.429 -10.051 -15.170 1.00 39.44 104 LYS A CA 1
ATOM 821 C C . LYS A 1 104 ? -20.519 -9.777 -16.362 1.00 39.44 104 LYS A C 1
ATOM 823 O O . LYS A 1 104 ? -20.000 -8.673 -16.471 1.00 39.44 104 LYS A O 1
ATOM 828 N N . HIS A 1 105 ? -20.279 -10.802 -17.173 1.00 32.91 105 HIS A N 1
ATOM 829 C CA . HIS A 1 105 ? -19.714 -10.621 -18.506 1.00 32.91 105 HIS A CA 1
ATOM 830 C C . HIS A 1 105 ? -20.827 -10.046 -19.387 1.00 32.91 105 HIS A C 1
ATOM 832 O O . HIS A 1 105 ? -21.954 -10.547 -19.345 1.00 32.91 105 HIS A O 1
ATOM 838 N N . GLY A 1 106 ? -20.515 -8.971 -20.098 1.00 38.31 106 GLY A N 1
ATOM 839 C CA . GLY A 1 106 ? -21.304 -8.398 -21.183 1.00 38.31 106 GLY A CA 1
ATOM 840 C C . GLY A 1 106 ? -20.411 -8.269 -22.401 1.00 38.31 106 GLY A C 1
ATOM 841 O O . GLY A 1 106 ? -19.181 -8.164 -22.185 1.00 38.31 106 GLY A O 1
#

Solvent-accessible surface area (backbone atoms only — not comparable to full-atom values): 7218 Å² total; per-residue (Å²): 138,80,74,91,80,80,84,76,59,69,68,59,54,54,55,45,65,66,46,49,58,66,74,45,73,88,56,57,46,75,74,41,67,50,73,51,76,48,75,51,71,46,78,69,72,76,96,66,83,75,84,71,96,73,77,90,74,75,87,69,81,74,76,68,43,59,34,39,38,34,44,40,35,22,70,66,65,52,70,55,81,60,44,52,46,65,86,66,99,54,103,69,85,81,73,74,67,75,81,85,78,83,85,79,85,129

Sequence (106 aa):
MCGEAADVDPSLCEDWQERLPLLLAGYDGEDIFNMDETALFFRALPIKSMIQNSEEARGGKIPKERFTISFCVSAAGEKEKPLVIWRCQRHKPFLVCRGTRTKKHG

Foldseek 3Di:
DDDPPPDDDVVVVVVCVVVVCVVCVPDDLQRAKDKDKDKDWDPPDPPDPPDDDDDDPPPDPDPTFIKIWMWMAGSVGDTDDIFIGGDDPDPDDDPTPDDDDDDDDD

pLDDT: mean 70.58, std 22.95, range [32.53, 97.19]

Radius of gyration: 21.74 Å; Cα contacts (8 Å, |Δi|>4): 97; chains: 1; bounding box: 43×39×63 Å

Secondary structure (DSSP, 8-state):
---S-S---HHHHHHHHHHHHHHHTTS-TTT-EEEEEEEEEE----S-------S---------EEEEEEEEEETT--BPPPEEE---SSS---------------